Protein AF-A0A1F5VT44-F1 (afdb_monomer)

Structure (mmCIF, N/CA/C/O backbone):
data_AF-A0A1F5VT44-F1
#
_entry.id   AF-A0A1F5VT44-F1
#
loop_
_atom_site.group_PDB
_atom_site.id
_atom_site.type_symbol
_atom_site.label_atom_id
_atom_site.label_alt_id
_atom_site.label_comp_id
_atom_site.label_asym_id
_atom_site.label_entity_id
_atom_site.label_seq_id
_atom_site.pdbx_PDB_ins_code
_atom_site.Cartn_x
_atom_site.Cartn_y
_atom_site.Cartn_z
_atom_site.occupancy
_atom_site.B_iso_or_equiv
_atom_site.auth_seq_id
_atom_site.auth_comp_id
_atom_site.auth_asym_id
_atom_site.auth_atom_id
_atom_site.pdbx_PDB_model_num
ATOM 1 N N . MET A 1 1 ? -2.132 7.939 19.313 1.00 57.94 1 MET A N 1
ATOM 2 C CA . MET A 1 1 ? -1.521 7.142 18.227 1.00 57.94 1 MET A CA 1
ATOM 3 C C . MET A 1 1 ? -1.843 5.682 18.506 1.00 57.94 1 MET A C 1
ATOM 5 O O . MET A 1 1 ? -1.490 5.232 19.585 1.00 57.94 1 MET A O 1
ATOM 9 N N . ILE A 1 2 ? -2.590 4.995 17.632 1.00 77.94 2 ILE A N 1
ATOM 10 C CA . ILE A 1 2 ? -3.049 3.608 17.883 1.00 77.94 2 ILE A CA 1
ATOM 11 C C . ILE A 1 2 ? -1.931 2.608 17.549 1.00 77.94 2 ILE A C 1
ATOM 13 O O . ILE A 1 2 ? -1.682 1.681 18.309 1.00 77.94 2 ILE A O 1
ATOM 17 N N . TRP A 1 3 ? -1.200 2.847 16.457 1.00 88.25 3 TRP A N 1
ATOM 18 C CA . TRP A 1 3 ? 0.031 2.140 16.107 1.00 88.25 3 TRP A CA 1
ATOM 19 C C . TRP A 1 3 ? 0.862 2.966 15.114 1.00 88.25 3 TRP A C 1
ATOM 21 O O . TRP A 1 3 ? 0.378 3.941 14.534 1.00 88.25 3 TRP A O 1
ATOM 31 N N . LYS A 1 4 ? 2.123 2.566 14.930 1.00 88.31 4 LYS A N 1
ATOM 32 C CA . LYS A 1 4 ? 3.023 3.016 13.860 1.00 88.31 4 LYS A CA 1
ATOM 33 C C . LYS A 1 4 ? 3.670 1.776 13.251 1.00 88.31 4 LYS A C 1
ATOM 35 O O . LYS A 1 4 ? 4.182 0.946 13.997 1.00 88.31 4 LYS A O 1
ATOM 40 N N . ARG A 1 5 ? 3.635 1.645 11.927 1.00 86.44 5 ARG A N 1
ATOM 41 C CA . ARG A 1 5 ? 4.214 0.516 11.187 1.00 86.44 5 ARG A CA 1
ATOM 42 C C . ARG A 1 5 ? 4.983 1.058 9.992 1.00 86.44 5 ARG A C 1
ATOM 44 O O . ARG A 1 5 ? 4.555 2.041 9.392 1.00 86.44 5 ARG A O 1
ATOM 51 N N . THR A 1 6 ? 6.082 0.395 9.668 1.00 87.88 6 THR A N 1
ATOM 52 C CA . THR A 1 6 ? 6.757 0.531 8.380 1.00 87.88 6 THR A CA 1
ATOM 53 C C . THR A 1 6 ? 6.511 -0.768 7.634 1.00 87.88 6 THR A C 1
ATOM 55 O O . THR A 1 6 ? 6.649 -1.840 8.223 1.00 87.88 6 THR A O 1
ATOM 58 N N . TYR A 1 7 ? 6.104 -0.664 6.376 1.00 87.19 7 TYR A N 1
ATOM 59 C CA . TYR A 1 7 ? 5.997 -1.805 5.478 1.00 87.19 7 TYR A CA 1
ATOM 60 C C . TYR A 1 7 ? 7.233 -1.762 4.593 1.00 87.19 7 TYR A C 1
ATOM 62 O O . TYR A 1 7 ? 7.523 -0.722 4.004 1.00 87.19 7 TYR A O 1
ATOM 70 N N . GLU A 1 8 ? 8.019 -2.831 4.625 1.00 82.62 8 GLU A N 1
ATOM 71 C CA . GLU A 1 8 ? 9.284 -2.887 3.898 1.00 82.62 8 GLU A CA 1
ATOM 72 C C . GLU A 1 8 ? 9.040 -2.947 2.386 1.00 82.62 8 GLU A C 1
ATOM 74 O O . GLU A 1 8 ? 7.951 -3.296 1.938 1.00 82.62 8 GLU A O 1
ATOM 79 N N . GLY A 1 9 ? 10.059 -2.584 1.616 1.00 79.44 9 GLY A N 1
ATOM 80 C CA . GLY A 1 9 ? 10.093 -2.567 0.158 1.00 79.44 9 GLY A CA 1
ATOM 81 C C . GLY A 1 9 ? 11.538 -2.322 -0.274 1.00 79.44 9 GLY A C 1
ATOM 82 O O . GLY A 1 9 ? 12.293 -1.664 0.444 1.00 79.44 9 GLY A O 1
ATOM 83 N N . THR A 1 10 ?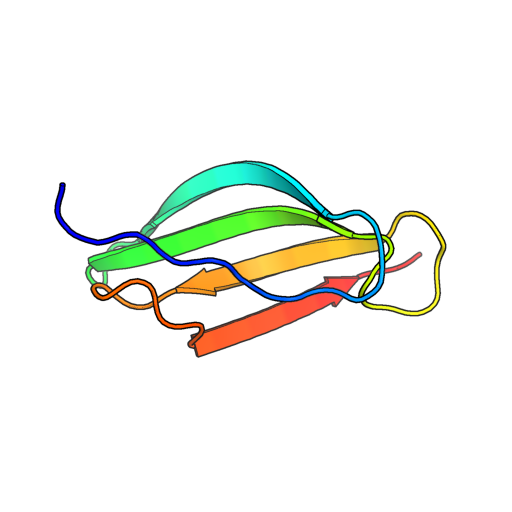 11.973 -2.922 -1.381 1.00 82.12 10 THR A N 1
ATOM 84 C CA . THR A 1 10 ? 13.364 -2.789 -1.856 1.00 82.12 10 THR A CA 1
ATOM 85 C C . THR A 1 10 ? 13.618 -1.444 -2.542 1.00 82.12 10 THR A C 1
ATOM 87 O O . THR A 1 10 ? 14.753 -0.968 -2.556 1.00 82.12 10 THR A O 1
ATOM 90 N N . TYR A 1 11 ? 12.570 -0.824 -3.083 1.00 85.56 11 TYR A N 1
ATOM 91 C CA . TYR A 1 11 ? 12.629 0.399 -3.872 1.00 85.56 11 TYR A CA 1
ATOM 92 C C . TYR A 1 11 ? 11.632 1.445 -3.335 1.00 85.56 11 TYR A C 1
ATOM 94 O O . TYR A 1 11 ? 11.449 1.573 -2.125 1.00 85.56 11 TYR A O 1
ATOM 102 N N . SER A 1 12 ? 11.060 2.268 -4.216 1.00 85.81 12 SER A N 1
ATOM 103 C CA . SER A 1 12 ? 10.117 3.330 -3.851 1.00 85.81 12 SER A CA 1
ATOM 104 C C . SER A 1 12 ? 8.677 2.825 -3.879 1.00 85.81 12 SER A C 1
ATOM 106 O O . SER A 1 12 ? 8.254 2.215 -4.862 1.00 85.81 12 SER A O 1
ATOM 108 N N . ASP A 1 13 ? 7.925 3.143 -2.828 1.00 90.19 13 ASP A N 1
ATOM 109 C CA . ASP A 1 13 ? 6.505 2.829 -2.690 1.00 90.19 13 ASP A CA 1
ATOM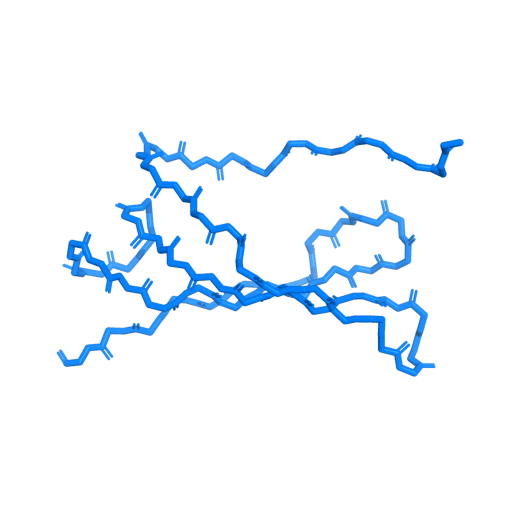 110 C C . ASP A 1 13 ? 5.739 4.070 -2.226 1.00 90.19 13 ASP A C 1
ATOM 112 O O . ASP A 1 13 ? 6.143 4.754 -1.279 1.00 90.19 13 ASP A O 1
ATOM 116 N N . TYR A 1 14 ? 4.615 4.355 -2.877 1.00 91.69 14 TYR A N 1
ATOM 117 C CA . TYR A 1 14 ? 3.789 5.527 -2.608 1.00 91.69 14 TYR A CA 1
ATOM 118 C C . TYR A 1 14 ? 2.370 5.105 -2.260 1.00 91.69 14 TYR A C 1
ATOM 120 O O . TYR A 1 14 ? 1.679 4.494 -3.065 1.00 91.69 14 TYR A O 1
ATOM 128 N N . ALA A 1 15 ? 1.902 5.476 -1.069 1.00 93.00 15 ALA A N 1
ATOM 129 C CA . ALA A 1 15 ? 0.503 5.318 -0.691 1.00 93.00 15 ALA A CA 1
ATOM 130 C C . ALA A 1 15 ? -0.295 6.563 -1.098 1.00 93.00 15 ALA A C 1
ATOM 132 O O . ALA A 1 15 ? -0.005 7.663 -0.625 1.00 93.00 15 ALA A O 1
ATOM 133 N N . TYR A 1 16 ? -1.324 6.387 -1.926 1.00 95.69 16 TYR A N 1
ATOM 134 C CA . TYR A 1 16 ? -2.178 7.489 -2.383 1.00 95.69 16 TYR A CA 1
ATOM 135 C C . TYR A 1 16 ? -3.512 7.554 -1.654 1.00 95.69 16 TYR A C 1
ATOM 137 O O . TYR A 1 16 ? -4.066 8.636 -1.472 1.00 95.69 16 TYR A O 1
ATOM 145 N N . SER A 1 17 ? -4.037 6.406 -1.230 1.00 96.50 17 SER A N 1
ATOM 146 C CA . SER A 1 17 ? -5.316 6.337 -0.534 1.00 96.50 17 SER A CA 1
ATOM 147 C C . SER A 1 17 ? -5.300 5.267 0.544 1.00 96.50 17 SER A C 1
ATOM 149 O O . SER A 1 17 ? -4.679 4.213 0.389 1.00 96.50 17 SER A O 1
ATOM 151 N N . ILE A 1 18 ? -6.011 5.546 1.634 1.00 96.00 18 ILE A N 1
ATOM 152 C CA . ILE A 1 18 ? -6.295 4.595 2.701 1.00 96.00 18 ILE A CA 1
ATOM 153 C C . ILE A 1 18 ? -7.761 4.713 3.105 1.00 96.00 18 ILE A C 1
ATOM 155 O O . ILE A 1 18 ? -8.270 5.811 3.319 1.00 96.00 18 ILE A O 1
ATOM 159 N N . GLN A 1 19 ? -8.430 3.573 3.247 1.00 97.88 19 GLN A N 1
ATOM 160 C CA . GLN A 1 19 ? -9.830 3.507 3.649 1.00 97.88 19 GLN A CA 1
ATOM 161 C C . GLN A 1 19 ? -10.024 2.438 4.723 1.00 97.88 19 GLN A C 1
ATOM 163 O O . GLN A 1 19 ? -9.557 1.307 4.576 1.00 97.88 19 GLN A O 1
ATOM 168 N N . GLN A 1 20 ? -10.737 2.778 5.799 1.00 97.25 20 GLN A N 1
ATOM 169 C CA . GLN A 1 20 ? -11.151 1.788 6.792 1.00 97.25 20 GLN A CA 1
ATOM 170 C C . GLN A 1 20 ? -12.223 0.871 6.196 1.00 97.25 20 GLN A C 1
ATOM 172 O O . GLN A 1 20 ? -13.142 1.332 5.517 1.00 97.25 20 GLN A O 1
ATOM 177 N N . THR A 1 21 ? -12.114 -0.424 6.466 1.00 97.06 21 THR A N 1
ATOM 178 C CA . THR A 1 21 ? -13.070 -1.444 6.027 1.00 97.06 21 THR A CA 1
ATOM 179 C C . THR A 1 21 ? -14.061 -1.800 7.133 1.00 97.06 21 THR A C 1
ATOM 181 O O . THR A 1 21 ? -13.818 -1.564 8.315 1.00 97.06 21 THR A O 1
ATOM 184 N N . THR A 1 22 ? -15.194 -2.394 6.757 1.00 97.06 22 THR A N 1
ATOM 185 C CA . THR A 1 22 ? -16.294 -2.732 7.681 1.00 97.06 22 THR A CA 1
ATOM 186 C C . THR A 1 22 ? -15.929 -3.786 8.728 1.00 97.06 22 THR A C 1
ATOM 188 O O . THR A 1 22 ? -16.545 -3.832 9.787 1.00 97.06 22 THR A O 1
ATOM 191 N N . ASP A 1 23 ? -14.901 -4.596 8.469 1.00 96.56 23 ASP A N 1
ATOM 192 C CA . ASP A 1 23 ? -14.315 -5.561 9.411 1.00 96.56 23 ASP A CA 1
ATOM 193 C C . ASP A 1 23 ? -13.327 -4.922 10.414 1.00 96.56 23 ASP A C 1
ATOM 195 O O . ASP A 1 23 ? -12.662 -5.626 11.173 1.00 96.56 23 ASP A O 1
ATOM 199 N N . GLY A 1 24 ? -13.193 -3.590 10.414 1.00 95.62 24 GLY A N 1
ATOM 200 C CA . GLY A 1 24 ? -12.290 -2.850 11.298 1.00 95.62 24 GLY A CA 1
ATOM 201 C C . GLY A 1 24 ? -10.827 -2.817 10.842 1.00 95.62 24 GLY A C 1
ATOM 202 O O . GLY A 1 24 ? -9.989 -2.270 11.560 1.00 95.62 24 GLY A O 1
ATOM 203 N N . GLY A 1 25 ? -10.509 -3.385 9.677 1.00 97.06 25 GLY A N 1
ATOM 204 C CA . GLY A 1 25 ? -9.210 -3.256 9.016 1.00 97.06 25 GLY A CA 1
ATOM 205 C C . GLY A 1 25 ? -9.089 -2.011 8.132 1.00 97.06 25 GLY A C 1
ATOM 206 O O . GLY A 1 25 ? -9.888 -1.077 8.217 1.00 97.06 25 GLY A O 1
ATOM 207 N N . PHE A 1 26 ? -8.088 -2.016 7.252 1.00 97.12 26 PHE A N 1
ATOM 208 C CA . PHE A 1 26 ? -7.827 -0.929 6.304 1.00 97.12 26 PHE A CA 1
ATOM 209 C C . PHE A 1 26 ? -7.409 -1.477 4.941 1.00 97.12 26 PHE A C 1
ATOM 211 O O . PHE A 1 26 ? -6.755 -2.515 4.866 1.00 97.12 26 PHE A O 1
ATOM 218 N N . ILE A 1 27 ? -7.754 -0.771 3.871 1.00 97.50 27 ILE A N 1
ATOM 219 C CA . ILE A 1 27 ? -7.216 -0.985 2.525 1.00 97.50 27 ILE A CA 1
ATOM 220 C C . ILE A 1 27 ? -6.363 0.224 2.160 1.00 97.50 27 ILE A C 1
ATOM 222 O O . ILE A 1 27 ? -6.827 1.354 2.303 1.00 97.50 27 ILE A O 1
ATOM 226 N N . LEU A 1 28 ? -5.143 -0.022 1.685 1.00 96.56 28 LEU A N 1
ATOM 227 C CA . LEU A 1 28 ? -4.301 0.969 1.023 1.00 96.56 28 LEU A CA 1
ATOM 228 C C . LEU A 1 28 ? -4.221 0.684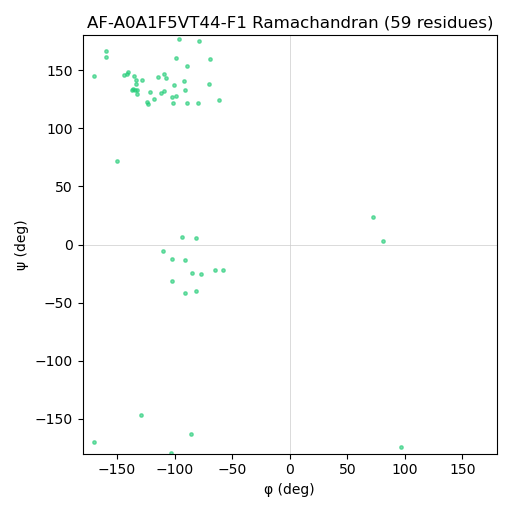 -0.471 1.00 96.56 28 LEU A C 1
ATOM 230 O O . LEU A 1 28 ? -4.135 -0.474 -0.879 1.00 96.56 28 LEU A O 1
ATOM 234 N N . ALA A 1 29 ? -4.198 1.757 -1.252 1.00 96.25 29 ALA A N 1
ATOM 235 C CA . ALA A 1 29 ? -3.904 1.727 -2.675 1.00 96.25 29 ALA A CA 1
ATOM 236 C C . ALA A 1 29 ? -2.799 2.736 -2.995 1.00 96.25 29 ALA A C 1
ATOM 238 O O . ALA A 1 29 ? -2.753 3.838 -2.429 1.00 96.25 29 ALA A O 1
ATOM 239 N N . GLY A 1 30 ? -1.911 2.344 -3.895 1.00 94.25 30 GLY A N 1
ATOM 240 C CA . GLY A 1 30 ? -0.703 3.087 -4.185 1.00 94.25 30 GLY A CA 1
ATOM 241 C C . GLY A 1 30 ? 0.033 2.574 -5.408 1.00 94.25 30 GLY A C 1
ATOM 242 O O . GLY A 1 30 ? -0.468 1.731 -6.150 1.00 94.25 30 GLY A O 1
ATOM 243 N N . GLU A 1 31 ? 1.235 3.091 -5.574 1.00 93.44 31 GLU A N 1
ATOM 244 C CA . GLU A 1 31 ? 2.183 2.691 -6.602 1.00 93.44 31 GLU A CA 1
ATOM 245 C C . GLU A 1 31 ? 3.397 2.051 -5.942 1.00 93.44 31 GLU A C 1
ATOM 247 O O . GLU A 1 31 ? 3.813 2.449 -4.848 1.00 93.44 31 GLU A O 1
ATOM 252 N N . THR A 1 32 ? 3.948 1.046 -6.603 1.00 92.38 32 THR A N 1
ATOM 253 C CA . THR A 1 32 ? 5.120 0.324 -6.145 1.00 92.38 32 THR A CA 1
ATOM 254 C C . THR A 1 32 ? 6.114 0.150 -7.274 1.00 92.38 32 THR A C 1
ATOM 256 O O . THR A 1 32 ? 5.771 -0.158 -8.412 1.00 92.38 32 THR A O 1
ATOM 259 N N . THR A 1 33 ? 7.374 0.338 -6.917 1.00 90.25 33 THR A N 1
ATOM 260 C CA . THR A 1 33 ? 8.525 -0.109 -7.708 1.00 90.25 33 THR A CA 1
ATOM 261 C C . THR A 1 33 ? 9.241 -1.269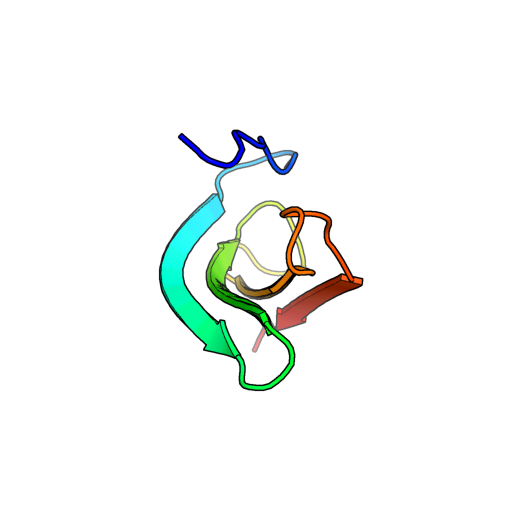 -7.000 1.00 90.25 33 THR A C 1
ATOM 263 O O . THR A 1 33 ? 10.186 -1.848 -7.528 1.00 90.25 33 THR A O 1
ATOM 266 N N . SER A 1 34 ? 8.796 -1.599 -5.779 1.00 83.81 34 SER A N 1
ATOM 267 C CA . SER A 1 34 ? 9.310 -2.673 -4.924 1.00 83.81 34 SER A CA 1
ATOM 268 C C . SER A 1 34 ? 8.693 -4.036 -5.220 1.00 83.81 34 SER A C 1
ATOM 270 O O . SER A 1 34 ? 9.299 -5.056 -4.891 1.00 83.81 34 SER A O 1
ATOM 272 N N . TYR A 1 35 ? 7.485 -4.066 -5.781 1.00 82.69 35 TYR A N 1
ATOM 273 C CA . TYR A 1 35 ? 6.682 -5.270 -5.962 1.00 82.69 35 TYR A CA 1
ATOM 274 C C . TYR A 1 35 ? 6.111 -5.332 -7.381 1.00 82.69 35 TYR A C 1
ATOM 276 O O . TYR A 1 35 ? 5.653 -4.322 -7.891 1.00 82.69 35 TYR A O 1
ATOM 284 N N . GLY A 1 36 ? 6.073 -6.531 -7.971 1.00 80.56 36 GLY A N 1
ATOM 285 C CA . GLY A 1 36 ? 5.606 -6.742 -9.347 1.00 80.56 36 GLY A CA 1
ATOM 286 C C . GLY A 1 36 ? 6.750 -6.804 -10.368 1.00 80.56 36 GLY A C 1
ATOM 287 O O . GLY A 1 36 ? 7.917 -6.919 -9.981 1.00 80.56 36 GLY A O 1
ATOM 288 N N . ALA A 1 37 ? 6.414 -6.869 -11.658 1.00 77.25 37 ALA A N 1
ATOM 289 C CA . ALA A 1 37 ? 7.384 -7.030 -12.747 1.00 77.25 37 ALA A CA 1
ATOM 290 C C . ALA A 1 37 ? 7.676 -5.720 -13.499 1.00 77.25 37 ALA A C 1
ATOM 292 O O . ALA A 1 37 ? 8.631 -5.668 -14.283 1.00 77.25 37 ALA A O 1
ATOM 293 N N . GLY A 1 38 ? 6.871 -4.680 -13.281 1.00 77.06 38 GLY A N 1
ATOM 294 C CA . GLY A 1 38 ? 7.015 -3.374 -13.899 1.00 77.06 38 GLY A CA 1
ATOM 295 C C . GLY A 1 38 ? 7.774 -2.377 -13.029 1.00 77.06 38 GLY A C 1
ATOM 296 O O . GLY A 1 38 ? 8.210 -2.650 -11.913 1.00 77.06 38 GLY A O 1
ATOM 297 N N . VAL A 1 39 ? 7.975 -1.186 -13.592 1.00 76.62 39 VAL A N 1
ATOM 298 C CA . VAL A 1 39 ? 8.661 -0.083 -12.904 1.00 76.62 39 VAL A CA 1
ATOM 299 C C . VAL A 1 39 ? 7.714 0.826 -12.135 1.00 76.62 39 VAL A C 1
ATOM 301 O O . VAL A 1 39 ? 8.233 1.591 -11.344 1.00 76.62 39 VAL A O 1
ATOM 304 N N . ASN A 1 40 ? 6.394 0.734 -12.348 1.00 84.25 40 ASN A N 1
ATOM 305 C CA . ASN A 1 40 ? 5.345 1.527 -11.694 1.00 84.25 40 ASN A CA 1
ATOM 306 C C . ASN A 1 40 ? 4.055 0.685 -11.614 1.00 84.25 40 ASN A C 1
ATOM 308 O O . ASN A 1 40 ? 3.097 0.918 -12.359 1.00 84.25 40 ASN A O 1
ATOM 312 N N . ASP A 1 41 ? 4.049 -0.323 -10.749 1.00 90.06 41 ASP A N 1
ATOM 313 C CA . ASP A 1 41 ? 2.914 -1.236 -10.610 1.00 90.06 41 ASP A CA 1
ATOM 314 C C . ASP A 1 41 ? 1.911 -0.703 -9.580 1.00 90.06 41 ASP A C 1
ATOM 316 O O . ASP A 1 41 ? 2.251 0.049 -8.659 1.00 90.06 41 ASP A O 1
ATOM 320 N N . VAL A 1 42 ? 0.642 -1.088 -9.711 1.00 92.69 42 VAL A N 1
ATOM 321 C CA . VAL A 1 42 ? -0.396 -0.729 -8.739 1.00 92.69 42 VAL A CA 1
ATOM 322 C C . VAL A 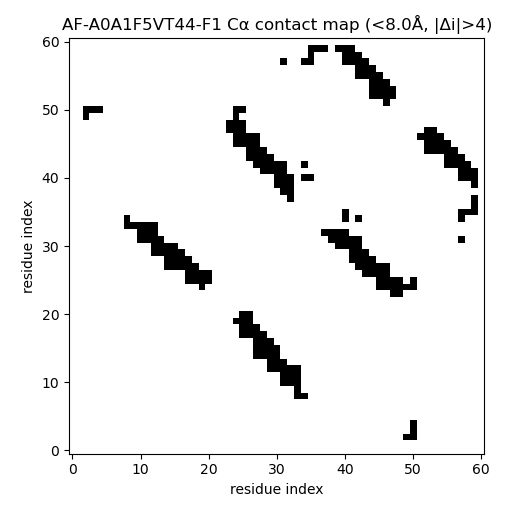1 42 ? -0.297 -1.662 -7.541 1.00 92.69 42 VAL A C 1
ATOM 324 O O . VAL A 1 42 ? -0.481 -2.868 -7.680 1.00 92.69 42 VAL A O 1
ATOM 327 N N . LEU A 1 43 ? -0.095 -1.113 -6.343 1.00 94.12 43 LEU A N 1
ATOM 328 C CA . LEU A 1 43 ? -0.074 -1.876 -5.097 1.00 94.12 43 LEU A CA 1
ATOM 329 C C . LEU A 1 43 ? -1.383 -1.709 -4.331 1.00 94.12 43 LEU A C 1
ATOM 331 O O . LEU A 1 43 ? -1.790 -0.593 -3.996 1.00 94.12 43 LEU A O 1
ATOM 335 N N . VAL A 1 44 ? -2.005 -2.831 -3.975 1.00 96.19 44 VAL A N 1
ATOM 336 C CA . VAL A 1 44 ? -3.144 -2.876 -3.053 1.00 96.19 44 VAL A CA 1
ATOM 337 C C . VAL A 1 44 ? -2.767 -3.700 -1.829 1.00 96.19 44 VAL A C 1
ATOM 339 O O . VAL A 1 44 ? -2.389 -4.864 -1.954 1.00 96.19 44 VAL A O 1
ATOM 342 N N . ILE A 1 45 ? -2.907 -3.119 -0.636 1.00 96.50 45 ILE A N 1
ATOM 343 C CA . ILE A 1 45 ? -2.584 -3.770 0.641 1.00 96.50 45 ILE A CA 1
ATOM 344 C C . ILE A 1 45 ? -3.825 -3.810 1.527 1.00 96.50 45 ILE A C 1
ATOM 346 O O . ILE A 1 45 ? -4.453 -2.780 1.775 1.00 96.50 45 ILE A O 1
ATOM 350 N N . LYS A 1 46 ? -4.138 -4.981 2.087 1.00 97.50 46 LYS A N 1
ATOM 351 C CA . LYS A 1 46 ? -5.098 -5.122 3.186 1.00 97.50 46 LYS A CA 1
ATOM 352 C C . LYS A 1 46 ? -4.370 -5.228 4.511 1.00 97.50 46 LYS A C 1
ATOM 354 O O . LYS A 1 46 ? -3.539 -6.113 4.709 1.00 97.50 46 LYS A O 1
ATOM 359 N N . LEU A 1 47 ? -4.770 -4.386 5.453 1.00 97.19 47 LEU A N 1
ATOM 360 C CA . LEU A 1 47 ? -4.339 -4.417 6.841 1.00 97.19 47 LEU A CA 1
ATOM 361 C C . LEU A 1 47 ? -5.473 -4.889 7.753 1.00 97.19 47 LEU A C 1
ATOM 363 O O . LEU A 1 47 ? -6.643 -4.564 7.532 1.00 97.19 47 LEU A O 1
ATOM 367 N N . ASN A 1 48 ? -5.119 -5.594 8.825 1.00 96.56 48 ASN A N 1
ATOM 368 C CA . ASN A 1 48 ? -6.029 -5.825 9.944 1.00 96.56 48 ASN A CA 1
ATOM 369 C C . ASN A 1 48 ? -6.104 -4.595 10.870 1.00 96.56 48 ASN A C 1
ATOM 371 O O . ASN A 1 48 ? -5.369 -3.620 10.701 1.00 96.56 48 ASN A O 1
ATOM 375 N N . SER A 1 49 ? -6.974 -4.641 11.881 1.00 95.69 49 SER A N 1
ATOM 376 C CA . SER A 1 49 ? -7.190 -3.533 12.830 1.00 95.69 49 SER A CA 1
ATOM 377 C C . SER A 1 49 ? -5.930 -3.099 13.597 1.00 95.69 49 SER A C 1
ATOM 379 O O . SER A 1 49 ? -5.838 -1.963 14.059 1.00 95.69 49 SER A O 1
ATOM 381 N N . SER A 1 50 ? -4.929 -3.979 13.697 1.00 94.88 50 SER A N 1
ATOM 382 C CA . SER A 1 50 ? -3.639 -3.722 14.355 1.00 94.88 50 SER A CA 1
ATOM 383 C C . SER A 1 50 ? -2.539 -3.238 13.396 1.00 94.88 50 SER A C 1
ATOM 385 O O . SER A 1 50 ? -1.372 -3.149 13.790 1.00 94.88 50 SER A O 1
ATOM 387 N N . GLY A 1 51 ? -2.885 -2.971 12.131 1.00 93.56 51 GLY A N 1
ATOM 388 C CA . GLY A 1 51 ? -1.941 -2.527 11.106 1.00 93.56 51 GLY A CA 1
ATOM 389 C C . GLY A 1 51 ? -0.993 -3.623 10.613 1.00 93.56 51 GLY A C 1
ATOM 390 O O . GLY A 1 51 ? 0.101 -3.315 10.160 1.00 93.56 51 GLY A O 1
ATOM 391 N N . ASN A 1 52 ? -1.349 -4.907 10.738 1.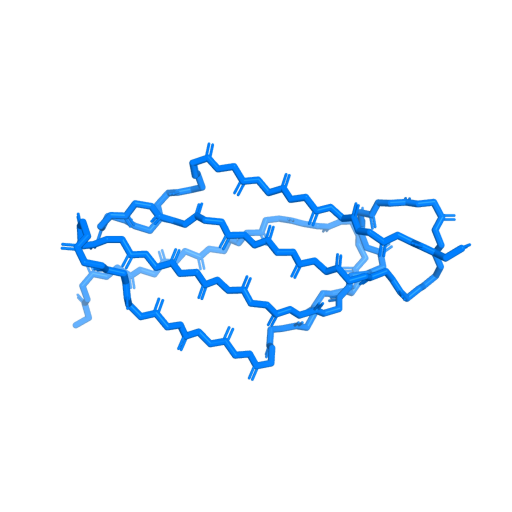00 95.12 52 ASN A N 1
ATOM 392 C CA . ASN A 1 52 ? -0.568 -5.981 10.112 1.00 95.12 52 ASN A CA 1
ATOM 393 C C . ASN A 1 52 ? -1.125 -6.288 8.724 1.00 95.12 52 ASN A C 1
ATOM 395 O O . ASN A 1 52 ? -2.347 -6.347 8.557 1.00 95.12 52 ASN A O 1
ATOM 399 N N . ILE A 1 53 ? -0.236 -6.548 7.767 1.00 95.25 53 ILE A N 1
ATOM 400 C CA . ILE A 1 53 ? -0.613 -6.996 6.426 1.00 95.25 53 ILE A CA 1
ATOM 401 C C . ILE A 1 53 ? -1.339 -8.338 6.537 1.00 95.25 53 ILE A C 1
ATOM 403 O O . ILE A 1 53 ? -0.836 -9.288 7.128 1.00 95.25 53 ILE A O 1
ATOM 407 N N . THR A 1 54 ? -2.548 -8.389 5.986 1.00 97.00 54 THR A N 1
ATOM 408 C CA . THR A 1 54 ? -3.311 -9.627 5.786 1.00 97.00 54 THR A CA 1
ATOM 409 C C . THR A 1 54 ? -3.007 -10.207 4.411 1.00 97.00 54 THR A C 1
ATOM 411 O O . THR A 1 54 ? -2.826 -11.411 4.276 1.00 97.00 54 THR A O 1
ATOM 414 N N . TRP A 1 55 ? -2.921 -9.341 3.400 1.00 96.25 55 TRP A N 1
ATOM 415 C CA . TRP A 1 55 ? -2.439 -9.660 2.061 1.00 96.25 55 TRP A CA 1
ATOM 416 C C . TRP A 1 55 ? -2.006 -8.377 1.347 1.00 96.25 55 TRP A C 1
ATOM 418 O O . TRP A 1 55 ? -2.419 -7.275 1.722 1.00 96.25 55 TRP A O 1
ATOM 428 N N . GLN A 1 56 ? -1.212 -8.532 0.293 1.00 94.75 56 GLN A N 1
ATOM 429 C CA . GLN A 1 56 ? -0.873 -7.471 -0.650 1.00 94.75 56 GLN A CA 1
ATOM 430 C C . GLN A 1 56 ? -0.833 -8.043 -2.068 1.00 94.75 56 GLN A C 1
ATOM 432 O O . GLN A 1 56 ? -0.466 -9.204 -2.238 1.00 94.75 56 GLN A O 1
ATOM 437 N N . ASN A 1 57 ? -1.206 -7.242 -3.061 1.00 94.62 57 ASN A N 1
ATOM 438 C CA . ASN A 1 57 ? -1.141 -7.611 -4.472 1.00 94.62 57 ASN A CA 1
ATOM 439 C C . ASN A 1 57 ? -0.591 -6.437 -5.281 1.00 94.62 57 ASN A C 1
ATOM 441 O O . ASN A 1 57 ? -1.057 -5.310 -5.102 1.00 94.62 57 ASN A O 1
ATOM 445 N N . ALA A 1 58 ? 0.373 -6.728 -6.151 1.00 93.19 58 ALA A N 1
ATOM 446 C CA . ALA A 1 58 ? 0.860 -5.810 -7.169 1.00 93.19 58 ALA A CA 1
ATOM 447 C C . ALA A 1 58 ? 0.228 -6.187 -8.514 1.00 93.19 58 ALA A C 1
ATOM 449 O O . ALA A 1 58 ? 0.122 -7.376 -8.824 1.00 93.19 58 ALA A O 1
ATOM 450 N N . TYR A 1 59 ? -0.214 -5.189 -9.270 1.00 89.62 59 TYR A N 1
ATOM 451 C CA . TYR A 1 59 ?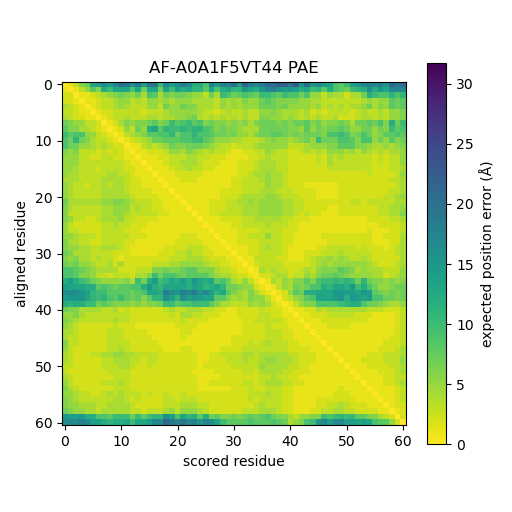 -0.813 -5.356 -10.588 1.00 89.62 59 TYR A CA 1
ATOM 452 C C . TYR A 1 59 ? -0.035 -4.522 -11.598 1.00 89.62 59 TYR A C 1
ATOM 454 O O . TYR A 1 59 ? 0.085 -3.305 -11.436 1.00 89.62 59 TYR A O 1
ATOM 462 N N . ASP A 1 60 ? 0.464 -5.193 -12.626 1.00 85.19 60 ASP A N 1
AT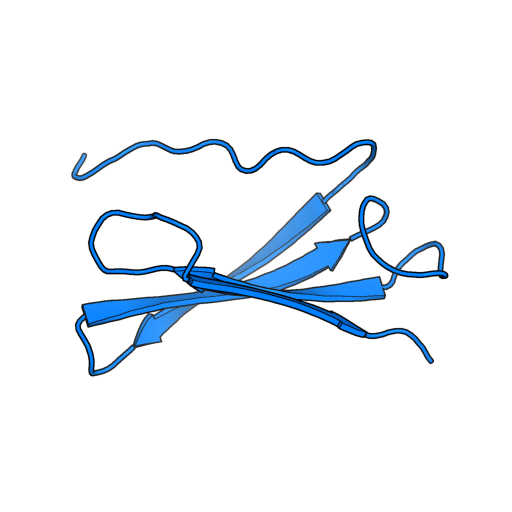OM 463 C CA . ASP A 1 60 ? 1.080 -4.610 -13.809 1.00 85.19 60 ASP A CA 1
ATOM 464 C C . ASP A 1 60 ? 0.098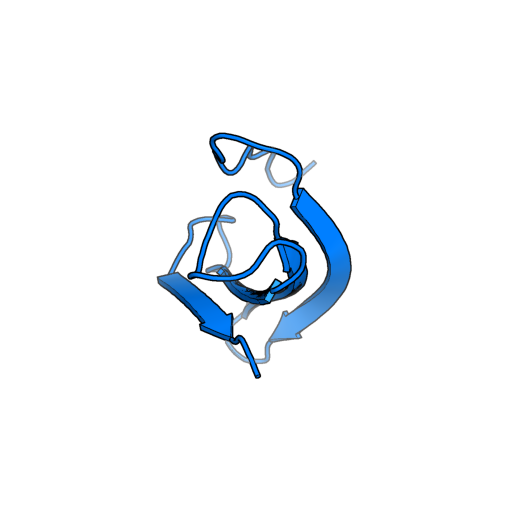 -4.656 -14.998 1.00 85.19 60 ASP A C 1
ATOM 466 O O . ASP A 1 60 ? -1.070 -5.041 -14.854 1.00 85.19 60 ASP A O 1
ATOM 470 N N . ASN A 1 61 ? 0.550 -4.169 -16.155 1.00 64.25 61 ASN A N 1
ATOM 471 C CA . ASN A 1 61 ? -0.218 -4.083 -17.399 1.00 64.25 61 ASN A CA 1
ATOM 472 C C . ASN A 1 61 ? 0.426 -4.949 -18.486 1.00 64.25 61 ASN A C 1
ATOM 474 O O . ASN A 1 61 ? 1.677 -4.960 -18.544 1.00 64.25 61 ASN A O 1
#

Mean predicted aligned error: 4.05 Å

Nearest PDB structures (foldseek):
  6zea-assembly1_A  TM=7.420E-01  e=5.691E-01  Catharanthus roseus
  9g6k-assembly1_LX  TM=6.473E-01  e=5.364E-01  Toxoplasma gondii
  8bbg-assembly1_E  TM=7.705E-01  e=1.754E+00  Homo sapiens
  8f5o-assembly1_B  TM=7.696E-01  e=4.267E+00  Leishmania tarentolae
  3bce-assembly3_C  TM=6.726E-01  e=6.461E+00  Homo sapiens

Organism: NCBI:txid1817863

Radius of gyration: 11.74 Å; Cα contacts (8 Å, |Δi|>4): 125; chains: 1; bounding box: 30×17×36 Å

Sequence (61 aa):
MIWKRTYEGTYSDYAYSIQQTTDGGFILAGETTSYGAGVNDVLVIKLNSSGNITWQNAYDN

Secondary structure (DSSP, 8-state):
---------SS-EEEEEEEE-TTS-EEEEEEESSSSSSSSEEEEEEE-TTS-EEEEEEE--

pLDDT: mean 90.18, std 8.18, range [57.94, 97.88]

Foldseek 3Di:
DLDDDDDDFPDDWDWDDKDQDPQQWIKTWTWDCRDDDDNTWIKIFIGHNSRDTPDIDTHDD

Solvent-accessible surface area (backbone atoms only — not comparable to full-atom values): 3710 Å² total; per-residue (Å²): 133,96,77,86,81,86,82,88,64,88,55,59,71,44,81,76,45,76,45,78,42,97,89,55,22,32,41,37,37,30,41,18,44,48,43,70,92,47,80,75,9,42,31,40,36,36,26,40,71,83,67,45,80,77,49,72,50,56,45,72,134